Protein AF-A0AAN5HYI2-F1 (afdb_monomer)

pLDDT: mean 86.31, std 12.98, range [43.75, 96.44]

Sequence (86 aa):
LSGCFDLTADCVSKSHLCSVSVYDDVMNFYCKKTCNRDCSPFTTTTTKKPCSDLTPDCLNKRALCAMSSFDVLMTQFCPKTCGRCT

Secondary structure (DSSP, 8-state):
------SSGGGTTTGGGGG-GGGHHHHHHH-TTTTT---S-------------SSGGGTTTGGGGG-GGGHHHHHHH-TTTTT---

InterPro domains:
  IPR003582 ShKT domain [PF01549] (3-37)
  IPR003582 ShKT domain [PF01549] (50-85)
  IPR003582 ShKT domain [PS51670] (4-39)
  IPR003582 ShKT domain [PS51670] (51-85)
  IPR003582 ShKT domain [SM00254] (3-40)
  IPR003582 ShKT domain [SM00254] (50-86)

Structure (mmCIF, N/CA/C/O backbone):
data_AF-A0AAN5HYI2-F1
#
_entry.id   AF-A0AAN5HYI2-F1
#
loop_
_atom_site.group_PDB
_atom_site.id
_atom_site.type_symbol
_atom_site.label_atom_id
_atom_site.label_alt_id
_atom_site.label_comp_id
_atom_site.label_asym_id
_atom_site.label_entity_id
_atom_site.label_seq_id
_atom_site.pdbx_PDB_ins_code
_atom_site.Cartn_x
_atom_site.Cartn_y
_atom_site.Cartn_z
_atom_site.occupancy
_atom_site.B_iso_or_equiv
_atom_site.auth_seq_id
_atom_site.auth_comp_id
_atom_site.auth_asym_id
_atom_site.auth_atom_id
_atom_site.pdbx_PDB_model_num
ATOM 1 N N . LEU A 1 1 ? -22.402 -15.673 16.686 1.00 43.75 1 LEU A N 1
ATOM 2 C CA . LEU A 1 1 ? -22.149 -14.218 16.666 1.00 43.75 1 LEU A CA 1
ATOM 3 C C . LEU A 1 1 ? -20.792 -13.973 17.301 1.00 43.75 1 LEU A C 1
ATOM 5 O O . LEU A 1 1 ? -20.684 -14.048 18.518 1.00 43.75 1 LEU A O 1
ATOM 9 N N . SER A 1 2 ? -19.754 -13.752 16.505 1.00 56.88 2 SER A N 1
ATOM 10 C CA . SER A 1 2 ? -18.463 -13.310 17.035 1.00 56.88 2 SER A CA 1
ATOM 11 C C . SER A 1 2 ? -18.595 -11.816 17.319 1.00 56.88 2 SER A C 1
ATOM 13 O O . SER A 1 2 ? -18.753 -11.030 16.389 1.00 56.88 2 SER A O 1
ATOM 15 N N . GLY A 1 3 ? -18.661 -11.435 18.594 1.00 65.50 3 GLY A N 1
ATOM 16 C CA . GLY A 1 3 ? -18.717 -10.030 18.989 1.00 65.50 3 GLY A CA 1
ATOM 17 C C . GLY A 1 3 ? -17.453 -9.300 18.544 1.00 65.50 3 GLY A C 1
ATOM 18 O O . GLY A 1 3 ? -16.379 -9.888 18.478 1.00 65.50 3 GLY A O 1
ATOM 19 N N . CYS A 1 4 ? -17.583 -8.023 18.222 1.00 80.12 4 CYS A N 1
ATOM 20 C CA . CYS A 1 4 ? -16.453 -7.172 17.890 1.00 80.12 4 CYS A CA 1
ATOM 21 C C . CYS A 1 4 ? -15.747 -6.725 19.168 1.00 80.12 4 CYS A C 1
ATOM 23 O O . CYS A 1 4 ? -16.381 -6.147 20.056 1.00 80.12 4 CYS A O 1
ATOM 25 N N . PHE A 1 5 ? -14.453 -6.995 19.274 1.00 87.31 5 PHE A N 1
ATOM 26 C CA . PHE A 1 5 ? -13.638 -6.611 20.419 1.00 87.31 5 PHE A CA 1
ATOM 27 C C . PHE A 1 5 ? -12.274 -6.115 19.958 1.00 87.31 5 PHE A C 1
ATOM 29 O O . PHE A 1 5 ? -11.826 -6.420 18.852 1.00 87.31 5 PHE A O 1
ATOM 36 N N . ASP A 1 6 ? -11.633 -5.334 20.818 1.00 91.19 6 ASP A N 1
ATOM 37 C CA . ASP A 1 6 ? -10.248 -4.936 20.624 1.00 91.19 6 ASP A CA 1
ATOM 38 C C . ASP A 1 6 ? -9.327 -6.087 21.042 1.00 91.19 6 ASP A C 1
ATOM 40 O O . ASP A 1 6 ? -9.538 -6.725 22.073 1.00 91.19 6 ASP A O 1
ATOM 44 N N . LEU A 1 7 ? -8.303 -6.356 20.235 1.00 89.50 7 LEU A N 1
ATOM 45 C CA . LEU A 1 7 ? -7.312 -7.411 20.474 1.00 89.50 7 LEU A CA 1
ATOM 46 C C . LEU A 1 7 ? -6.246 -6.993 21.498 1.00 89.50 7 LEU A C 1
ATOM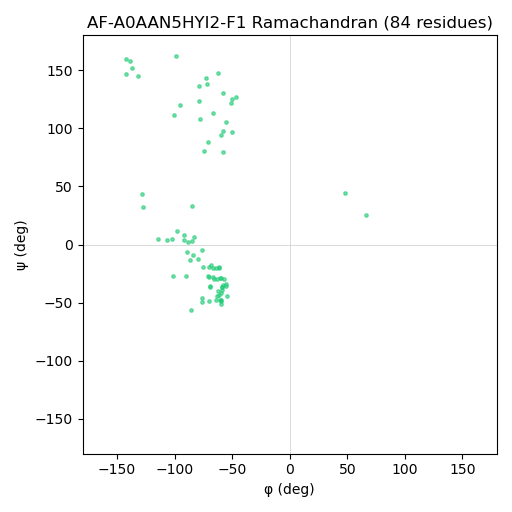 48 O O . LEU A 1 7 ? -5.467 -7.828 21.950 1.00 89.50 7 LEU A O 1
ATOM 52 N N . THR A 1 8 ? -6.187 -5.705 21.843 1.00 89.19 8 THR A N 1
ATOM 53 C CA . THR A 1 8 ? -5.261 -5.145 22.834 1.00 89.19 8 THR A CA 1
ATOM 54 C C . THR A 1 8 ? -5.969 -4.145 23.747 1.00 89.19 8 THR A C 1
ATOM 56 O O . THR A 1 8 ? -6.927 -3.487 23.344 1.00 89.19 8 THR A O 1
ATOM 59 N N . ALA A 1 9 ? -5.480 -4.011 24.981 1.00 91.88 9 ALA A N 1
ATOM 60 C CA . ALA A 1 9 ? -6.012 -3.078 25.974 1.00 91.88 9 ALA A CA 1
ATOM 61 C C . ALA A 1 9 ? -5.618 -1.612 25.703 1.00 91.88 9 ALA A C 1
ATOM 63 O O . ALA A 1 9 ? -6.280 -0.692 26.180 1.00 91.88 9 ALA A O 1
ATOM 64 N N . ASP A 1 10 ? -4.573 -1.378 24.904 1.00 93.75 10 ASP A N 1
ATOM 65 C CA . ASP A 1 10 ? -4.019 -0.036 24.682 1.00 93.75 10 ASP A CA 1
ATOM 66 C C . ASP A 1 10 ? -4.859 0.842 23.743 1.00 93.75 10 ASP A C 1
ATOM 68 O O . ASP A 1 10 ? -4.531 2.011 23.523 1.00 93.75 10 ASP A O 1
ATOM 72 N N . CYS A 1 11 ? 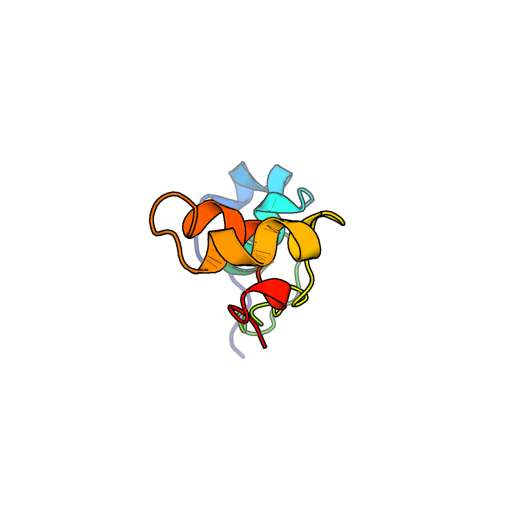-5.925 0.297 23.155 1.00 94.25 11 CYS A N 1
ATOM 73 C CA . CYS A 1 11 ? -6.703 0.984 22.130 1.00 94.25 11 CYS A CA 1
ATOM 74 C C . CYS A 1 11 ? -7.289 2.310 22.620 1.00 94.25 11 CYS A C 1
ATOM 76 O O . CYS A 1 11 ? -7.227 3.298 21.894 1.00 94.25 11 CYS A O 1
ATOM 78 N N . VAL A 1 12 ? -7.769 2.375 23.868 1.00 95.38 12 VAL A N 1
ATOM 79 C CA . VAL A 1 12 ? -8.321 3.610 24.455 1.00 95.38 12 VAL A CA 1
ATOM 80 C C . VAL A 1 12 ? -7.269 4.723 24.473 1.00 95.38 12 VAL A C 1
ATOM 82 O O . VAL A 1 12 ? -7.521 5.831 23.994 1.00 95.38 12 VAL A O 1
ATOM 85 N N . SER A 1 13 ? -6.060 4.410 24.941 1.00 96.12 13 SER A N 1
ATOM 86 C CA . SER A 1 13 ? -4.927 5.344 24.991 1.00 96.12 13 SER A CA 1
ATOM 87 C C . SER A 1 13 ? -4.448 5.759 23.596 1.00 96.12 13 SER A C 1
ATOM 89 O O . SER A 1 13 ? -3.951 6.868 23.398 1.00 96.12 13 SER A O 1
ATOM 91 N N . LYS A 1 14 ? -4.609 4.876 22.605 1.00 95.62 14 LYS A N 1
ATOM 92 C CA . LYS A 1 14 ? -4.207 5.095 21.210 1.00 95.62 14 LYS A CA 1
ATOM 93 C C . LYS A 1 14 ? -5.357 5.548 20.302 1.00 95.62 14 LYS A C 1
ATOM 95 O O . LYS A 1 14 ? -5.174 5.613 19.091 1.00 95.62 14 LYS A O 1
ATOM 100 N N . SER A 1 15 ? -6.507 5.917 20.867 1.00 95.00 15 SER A N 1
ATOM 101 C CA . SER A 1 15 ? -7.708 6.324 20.117 1.00 95.00 15 SER A CA 1
ATOM 102 C C . SER A 1 15 ? -7.468 7.509 19.174 1.00 95.00 15 SER A C 1
ATOM 104 O O . SER A 1 15 ? -8.058 7.585 18.100 1.00 95.00 15 SER A O 1
ATOM 106 N N . HIS A 1 16 ? -6.530 8.394 19.513 1.00 96.06 16 HIS A N 1
ATOM 107 C CA . HIS A 1 16 ? -6.111 9.500 18.649 1.00 96.06 16 HIS A CA 1
ATOM 108 C C . HIS A 1 16 ? -5.497 9.047 17.309 1.00 96.06 16 HIS A C 1
ATOM 110 O O . HIS A 1 16 ? -5.470 9.823 16.360 1.00 96.06 16 HIS A O 1
ATOM 116 N N . LEU A 1 17 ? -5.016 7.804 17.203 1.00 95.88 17 LEU A N 1
ATOM 117 C CA . LEU A 1 17 ? -4.457 7.249 15.967 1.00 95.88 17 LEU A CA 1
ATOM 118 C C . LEU A 1 17 ? -5.533 6.686 15.027 1.00 95.88 17 LEU A C 1
ATOM 120 O O . LEU A 1 17 ? -5.219 6.367 13.884 1.00 95.88 17 LEU A O 1
ATOM 124 N N . CYS A 1 18 ? -6.796 6.582 15.463 1.00 93.75 18 CYS A N 1
ATOM 125 C CA . CYS A 1 18 ? -7.892 6.065 14.637 1.00 93.75 18 CYS A CA 1
ATOM 126 C C . CYS A 1 18 ? -8.156 6.906 13.373 1.00 93.75 18 CYS A C 1
ATOM 128 O O . CYS A 1 18 ? -8.799 6.404 12.453 1.00 93.75 18 CYS A O 1
ATOM 130 N N . SER A 1 19 ? -7.699 8.161 13.335 1.00 93.50 19 SER A N 1
ATOM 131 C CA . SER A 1 19 ? -7.826 9.087 12.200 1.00 93.50 19 SER A CA 1
ATOM 132 C C . SER A 1 19 ? -6.511 9.319 11.445 1.00 93.50 19 SER A C 1
ATOM 134 O O . SER A 1 19 ? -6.459 10.147 10.536 1.00 93.50 19 SER A O 1
ATOM 136 N N . VAL A 1 20 ? -5.435 8.619 11.816 1.00 92.25 20 VAL A N 1
ATOM 137 C CA . VAL A 1 20 ? -4.112 8.796 11.218 1.00 92.25 20 VAL A CA 1
ATOM 138 C C . VAL A 1 20 ? -3.869 7.684 10.201 1.00 92.25 20 VAL A C 1
ATOM 140 O O . VAL A 1 20 ? -3.666 6.532 10.575 1.00 92.25 20 VAL A O 1
ATOM 143 N N . SER A 1 21 ? -3.817 8.046 8.916 1.00 85.19 21 SER A N 1
ATOM 144 C CA . SER A 1 21 ? -3.767 7.094 7.793 1.00 85.19 21 SER A CA 1
ATOM 145 C C . SER A 1 21 ? -2.619 6.082 7.867 1.00 85.19 21 SER A C 1
ATOM 147 O O . SER A 1 21 ? -2.799 4.920 7.519 1.00 85.19 21 SER A O 1
ATOM 149 N N . VAL A 1 22 ? -1.445 6.477 8.376 1.00 86.38 22 VAL A N 1
ATOM 150 C CA . VAL A 1 22 ? -0.304 5.553 8.534 1.00 86.38 22 VAL A CA 1
ATOM 151 C C . VAL A 1 22 ? -0.557 4.452 9.579 1.00 86.38 22 VAL A C 1
ATOM 153 O O . VAL A 1 22 ? 0.086 3.408 9.533 1.00 86.38 22 VAL A O 1
ATOM 156 N N . TYR A 1 23 ? -1.508 4.644 10.497 1.00 90.19 23 TYR A N 1
ATOM 157 C CA . TYR A 1 23 ? -1.889 3.655 11.512 1.00 90.19 23 TYR A CA 1
ATOM 158 C C . TYR A 1 23 ? -3.187 2.915 11.178 1.00 90.19 23 TYR A C 1
ATOM 160 O O . TYR A 1 23 ? -3.636 2.105 11.991 1.00 90.19 23 TYR A O 1
ATOM 168 N N . ASP A 1 24 ? -3.784 3.142 10.003 1.00 89.00 24 ASP A N 1
ATOM 169 C CA . ASP A 1 24 ? -5.083 2.561 9.668 1.00 89.00 24 ASP A CA 1
ATOM 170 C C . ASP A 1 24 ? -5.073 1.037 9.697 1.00 89.00 24 ASP A C 1
ATOM 172 O O . ASP A 1 24 ? -5.999 0.452 10.256 1.00 89.00 24 ASP A O 1
ATOM 176 N N . ASP A 1 25 ? -4.032 0.388 9.179 1.00 87.12 25 ASP A N 1
ATOM 177 C CA . ASP A 1 25 ? -3.923 -1.074 9.197 1.00 87.12 25 ASP A CA 1
ATOM 178 C C . ASP A 1 25 ? -3.844 -1.618 10.628 1.00 87.12 25 ASP A C 1
ATOM 180 O O . ASP A 1 25 ? -4.548 -2.560 10.994 1.00 87.12 25 ASP A O 1
ATOM 184 N N . VAL A 1 26 ? -3.033 -0.972 11.471 1.00 89.50 26 VAL A N 1
ATOM 185 C CA . VAL A 1 26 ? -2.853 -1.356 12.877 1.00 89.50 26 VAL A CA 1
ATOM 186 C C . VAL A 1 26 ? -4.165 -1.183 13.643 1.00 89.50 26 VAL A C 1
ATOM 188 O O . VAL A 1 26 ? -4.600 -2.099 14.340 1.00 89.50 26 VAL A O 1
ATOM 191 N N . MET A 1 27 ? -4.832 -0.039 13.486 1.00 91.25 27 MET A N 1
ATOM 192 C CA . MET A 1 27 ? -6.088 0.259 14.177 1.00 91.25 27 MET A CA 1
ATOM 193 C C . MET A 1 27 ? -7.252 -0.594 13.675 1.00 91.25 27 MET A C 1
ATOM 195 O O . MET A 1 27 ? -8.075 -1.039 14.474 1.00 91.25 27 MET A O 1
ATOM 199 N N . ASN A 1 28 ? -7.292 -0.898 12.376 1.00 87.94 28 ASN A N 1
ATOM 200 C CA . ASN A 1 28 ? -8.276 -1.812 11.804 1.00 87.94 28 ASN A CA 1
ATOM 201 C C . ASN A 1 28 ? -8.107 -3.250 12.283 1.00 87.94 28 ASN A C 1
ATOM 203 O O . ASN A 1 28 ? -9.083 -3.998 12.252 1.00 87.94 28 ASN A O 1
ATOM 207 N N . PHE A 1 29 ? -6.894 -3.660 12.640 1.00 86.25 29 PHE A N 1
ATOM 208 C CA . PHE A 1 29 ? -6.642 -5.008 13.118 1.00 86.25 29 PHE A CA 1
ATOM 209 C C . PHE A 1 29 ? -6.902 -5.107 14.620 1.00 86.25 29 PHE A C 1
ATOM 211 O O . PHE A 1 29 ? -7.734 -5.902 15.048 1.00 86.25 29 PHE A O 1
ATOM 218 N N . TYR A 1 30 ? -6.234 -4.270 15.418 1.00 90.81 30 TYR A N 1
ATOM 219 C CA . TYR A 1 30 ? -6.214 -4.409 16.874 1.00 90.81 30 TYR A CA 1
ATOM 220 C C . TYR A 1 30 ? -7.327 -3.656 17.604 1.00 90.81 30 TYR A C 1
ATOM 222 O O . TYR A 1 30 ? -7.702 -4.080 18.694 1.00 90.81 30 TYR A O 1
ATOM 230 N N . CYS A 1 31 ? -7.840 -2.560 17.038 1.00 93.38 31 CYS A N 1
ATOM 231 C CA . CYS A 1 31 ? -8.647 -1.575 17.765 1.00 93.38 31 CYS A CA 1
ATOM 232 C C . CYS A 1 31 ? -9.993 -1.260 17.095 1.00 93.38 31 CYS A C 1
ATOM 234 O O . CYS A 1 31 ? -10.484 -0.131 17.174 1.00 93.38 31 CYS A O 1
ATOM 236 N N . LYS A 1 32 ? -10.600 -2.239 16.408 1.00 90.50 32 LYS A N 1
ATOM 237 C CA . LYS A 1 32 ? -11.858 -2.052 15.663 1.00 90.50 32 LYS A CA 1
ATOM 238 C C . LYS A 1 32 ? -12.977 -1.477 16.521 1.00 90.50 32 LYS A C 1
ATOM 240 O O . LYS A 1 32 ? -13.677 -0.577 16.065 1.00 90.50 32 LYS A O 1
ATOM 245 N N . LYS A 1 33 ? -13.147 -1.980 17.748 1.00 91.31 33 LYS A N 1
ATOM 246 C CA . LYS A 1 33 ? -14.227 -1.542 18.633 1.00 91.31 33 LYS A CA 1
ATOM 247 C C . LYS A 1 33 ? -13.962 -0.119 19.112 1.00 91.31 33 LYS A C 1
ATOM 249 O O . LYS A 1 33 ? -14.846 0.722 1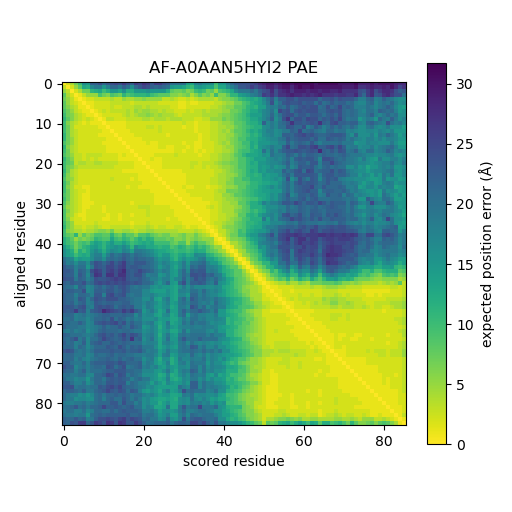8.988 1.00 91.31 33 LYS A O 1
ATOM 254 N N . THR A 1 34 ? -12.754 0.168 19.600 1.00 93.62 34 THR A N 1
ATOM 255 C CA . THR A 1 34 ? -12.401 1.523 20.058 1.00 93.62 34 THR A CA 1
ATOM 256 C C . THR A 1 34 ? -12.478 2.553 18.928 1.00 93.62 34 THR A C 1
ATOM 258 O O . THR A 1 34 ? -12.980 3.653 19.136 1.00 93.62 34 THR A O 1
ATOM 261 N N . CYS A 1 35 ? -12.034 2.203 17.719 1.00 93.19 35 CYS A N 1
ATOM 262 C CA . CYS A 1 35 ? -12.089 3.093 16.561 1.00 93.19 35 CYS A CA 1
ATOM 263 C C . CYS A 1 35 ? -13.457 3.099 15.848 1.00 93.19 35 CYS A C 1
ATOM 265 O O . CYS A 1 35 ? -13.564 3.705 14.783 1.00 93.19 35 CYS A O 1
ATOM 267 N N . ASN A 1 36 ? -14.477 2.423 16.397 1.00 91.38 36 ASN A N 1
ATOM 268 C CA . ASN A 1 36 ? -15.813 2.281 15.808 1.00 91.38 36 ASN A CA 1
ATOM 269 C C . ASN A 1 36 ? -15.782 1.874 14.318 1.00 91.38 36 ASN A C 1
ATOM 271 O O . ASN A 1 36 ? -16.459 2.467 13.478 1.00 91.38 36 ASN A O 1
ATOM 275 N N . ARG A 1 37 ? -14.934 0.899 13.978 1.00 88.25 37 ARG A N 1
ATOM 276 C CA . ARG A 1 37 ? -14.736 0.406 12.608 1.00 88.25 37 ARG A CA 1
ATOM 277 C C . ARG A 1 37 ? -15.535 -0.864 12.358 1.00 88.25 37 ARG A C 1
ATOM 279 O O . ARG A 1 37 ? -15.904 -1.572 13.295 1.00 88.25 37 ARG A O 1
ATOM 286 N N . ASP A 1 38 ? -15.73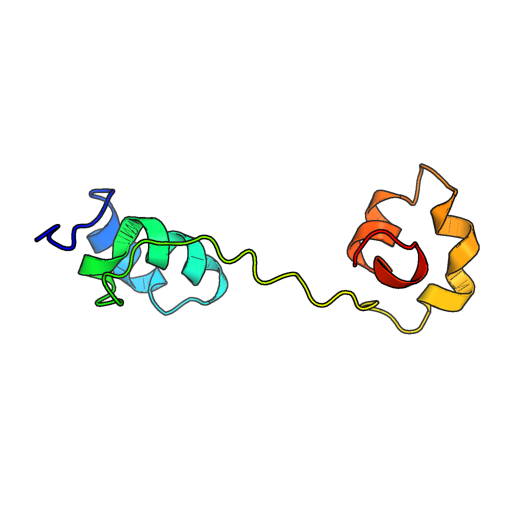1 -1.190 11.083 1.00 85.44 38 ASP A N 1
ATOM 287 C CA . ASP A 1 38 ? -16.466 -2.387 10.693 1.00 85.44 38 ASP A CA 1
ATOM 288 C C . ASP A 1 38 ? -15.845 -3.665 11.266 1.00 85.44 38 ASP A C 1
ATOM 290 O O . ASP A 1 38 ? -14.649 -3.973 11.130 1.00 85.44 38 ASP A O 1
ATOM 294 N N . CYS A 1 39 ? -16.721 -4.453 11.878 1.00 77.62 39 CYS A N 1
ATOM 295 C CA . CYS A 1 39 ? -16.411 -5.693 12.576 1.00 77.62 39 CYS A CA 1
ATOM 296 C C . CYS A 1 39 ? -16.356 -6.897 11.633 1.00 77.62 39 CYS A C 1
ATOM 298 O O . CYS A 1 39 ? -16.684 -8.026 11.998 1.00 77.62 39 CYS A O 1
ATOM 300 N N . SER A 1 40 ? -15.919 -6.638 10.407 1.00 72.94 40 SER A N 1
ATOM 301 C CA . SER A 1 40 ? -15.577 -7.654 9.429 1.00 72.94 40 SER A CA 1
ATOM 302 C C . SER A 1 40 ? -14.258 -8.314 9.840 1.00 72.94 40 SER A C 1
ATOM 304 O O . SER A 1 40 ? -13.360 -7.611 10.334 1.00 72.94 40 SER A O 1
ATOM 306 N N . PRO A 1 41 ? -14.100 -9.638 9.633 1.00 64.75 41 PRO A N 1
ATOM 307 C CA . PRO A 1 41 ? -12.804 -10.292 9.751 1.00 64.75 41 PRO A CA 1
ATOM 308 C C . PRO A 1 41 ? -11.777 -9.458 8.994 1.00 64.75 41 PRO A C 1
ATOM 310 O O . PRO A 1 41 ? -12.019 -9.090 7.843 1.00 64.75 41 PRO A O 1
ATOM 313 N N . PHE A 1 42 ? -10.671 -9.097 9.648 1.00 59.44 42 PHE A N 1
ATOM 314 C CA . PHE A 1 42 ? -9.603 -8.392 8.957 1.00 59.44 42 PHE A CA 1
ATOM 315 C C . PHE A 1 42 ? -8.938 -9.387 8.011 1.00 59.44 42 PHE A C 1
ATOM 317 O O . PHE A 1 42 ? -7.994 -10.085 8.366 1.00 59.44 42 PHE A O 1
ATOM 324 N N . THR A 1 43 ? -9.468 -9.495 6.801 1.00 55.22 43 THR A N 1
ATOM 325 C CA . THR A 1 43 ? -8.666 -9.930 5.675 1.00 55.22 43 THR A CA 1
ATOM 326 C C . THR A 1 43 ? -7.661 -8.819 5.458 1.00 55.22 43 THR A C 1
ATOM 328 O O . THR A 1 43 ? -8.042 -7.709 5.089 1.00 55.22 43 THR A O 1
ATOM 331 N N . THR A 1 44 ? -6.383 -9.102 5.694 1.00 55.31 44 THR A N 1
ATOM 332 C CA . THR A 1 44 ? -5.301 -8.385 5.030 1.00 55.31 44 THR A CA 1
ATOM 333 C C . THR A 1 44 ? -5.508 -8.578 3.531 1.00 55.31 44 THR A C 1
ATOM 335 O O . THR A 1 44 ? -4.877 -9.411 2.889 1.00 55.31 44 THR A O 1
ATOM 338 N N . THR A 1 45 ? -6.424 -7.816 2.934 1.00 51.34 45 THR A N 1
ATOM 339 C CA . THR A 1 45 ? -6.260 -7.408 1.551 1.00 51.34 45 THR A CA 1
ATOM 340 C C . THR A 1 45 ? -4.957 -6.647 1.576 1.00 51.34 45 THR A C 1
ATOM 342 O O . THR A 1 45 ? -4.919 -5.479 1.949 1.00 51.34 45 THR A O 1
ATOM 345 N N . THR A 1 46 ? -3.858 -7.342 1.280 1.00 54.66 46 THR A N 1
ATOM 346 C CA . THR A 1 46 ? -2.662 -6.706 0.763 1.00 54.66 46 THR A CA 1
ATOM 347 C C . THR A 1 46 ? 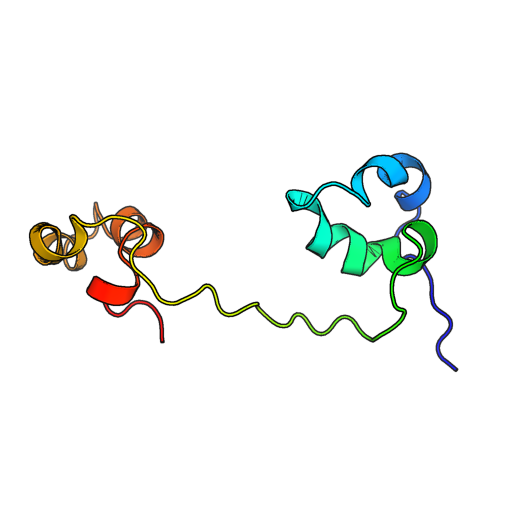-3.185 -5.860 -0.378 1.00 54.66 46 THR A C 1
ATOM 349 O O . THR A 1 46 ? -3.501 -6.397 -1.439 1.00 54.66 46 THR A O 1
ATOM 352 N N . THR A 1 47 ? -3.417 -4.570 -0.130 1.00 55.81 47 THR A N 1
ATOM 353 C CA . THR A 1 47 ? -3.709 -3.610 -1.182 1.00 55.81 47 THR A CA 1
ATOM 354 C C . THR A 1 47 ? -2.495 -3.727 -2.066 1.00 55.81 47 THR A C 1
ATOM 356 O O . THR A 1 47 ? -1.411 -3.286 -1.683 1.00 55.81 47 THR A O 1
ATOM 359 N N . LYS A 1 48 ? -2.636 -4.511 -3.140 1.00 59.81 48 LYS A N 1
ATOM 360 C CA . LYS A 1 48 ? -1.549 -4.897 -4.026 1.00 59.81 48 LYS A CA 1
ATOM 361 C C . LYS A 1 48 ? -0.968 -3.564 -4.453 1.00 59.81 48 LYS A C 1
ATOM 363 O O . LYS A 1 48 ? -1.656 -2.806 -5.139 1.00 59.81 48 LYS A O 1
ATOM 368 N N . LYS A 1 49 ? 0.199 -3.206 -3.901 1.00 66.25 49 LYS A N 1
ATOM 369 C CA . LYS A 1 49 ? 0.790 -1.885 -4.116 1.00 66.25 49 LYS A CA 1
ATOM 370 C C . LYS A 1 49 ? 0.766 -1.683 -5.629 1.00 66.25 49 LYS A C 1
ATOM 372 O O . LYS A 1 49 ? 1.204 -2.612 -6.317 1.00 66.25 49 LYS A O 1
ATOM 377 N N . PRO A 1 50 ? 0.182 -0.586 -6.151 1.00 69.69 50 PRO A N 1
ATOM 378 C CA . PRO A 1 50 ? 0.028 -0.433 -7.587 1.00 69.69 50 PRO A CA 1
ATOM 379 C C . PRO A 1 50 ? 1.389 -0.686 -8.222 1.00 69.69 50 PRO A C 1
ATOM 381 O O . PRO A 1 50 ? 2.392 -0.092 -7.818 1.00 69.69 50 PRO A O 1
ATOM 384 N N . CYS A 1 51 ? 1.431 -1.669 -9.122 1.00 83.62 51 CYS A N 1
ATOM 385 C CA . CYS A 1 51 ? 2.663 -2.082 -9.769 1.00 83.62 51 CYS A CA 1
ATOM 386 C C . CYS A 1 51 ? 3.031 -1.017 -10.800 1.00 83.62 51 CYS A C 1
ATOM 388 O O . CYS A 1 51 ? 2.718 -1.109 -11.988 1.00 83.62 51 CYS A O 1
ATOM 390 N N . SER A 1 52 ? 3.623 0.057 -10.302 1.00 91.25 52 SER A N 1
ATOM 391 C CA . SER A 1 52 ? 3.990 1.240 -11.055 1.00 91.25 52 SER A CA 1
ATOM 392 C C . SER A 1 52 ? 5.313 1.773 -10.548 1.00 91.25 52 SER A C 1
ATOM 394 O O . SER A 1 52 ? 5.623 1.703 -9.357 1.00 91.25 52 SER A O 1
ATOM 396 N N . ASP A 1 53 ? 6.070 2.342 -11.469 1.00 92.88 53 ASP A N 1
ATOM 397 C CA . ASP A 1 53 ? 7.277 3.070 -11.134 1.00 92.88 53 ASP A CA 1
ATOM 398 C C . ASP A 1 53 ? 6.909 4.403 -10.473 1.00 92.88 53 ASP A C 1
ATOM 400 O O . ASP A 1 53 ? 5.969 5.081 -10.885 1.00 92.88 53 ASP A O 1
ATOM 404 N N . LEU A 1 54 ? 7.640 4.761 -9.421 1.00 92.50 54 LEU A N 1
ATOM 405 C CA . LEU A 1 54 ? 7.434 5.985 -8.645 1.00 92.50 54 LEU A CA 1
ATOM 406 C C . LEU A 1 54 ? 8.185 7.182 -9.236 1.00 92.50 54 LEU A C 1
ATOM 408 O O . LEU A 1 54 ? 7.955 8.316 -8.824 1.00 92.50 54 LEU A O 1
ATOM 412 N N . THR A 1 55 ? 9.108 6.937 -10.171 1.00 89.69 55 THR A N 1
ATOM 413 C CA . THR A 1 55 ? 9.923 7.981 -10.802 1.00 89.69 55 THR A CA 1
ATOM 414 C C . THR A 1 55 ? 9.918 7.818 -12.323 1.00 89.69 55 THR A C 1
ATOM 416 O O . THR A 1 55 ? 9.923 6.686 -12.809 1.00 89.69 55 THR A O 1
ATOM 419 N N . PRO A 1 56 ? 9.949 8.917 -13.096 1.00 90.75 56 PRO A N 1
ATOM 420 C CA . PRO A 1 56 ? 9.947 8.847 -14.559 1.00 90.75 56 PRO A CA 1
ATOM 421 C C . PRO A 1 56 ? 11.264 8.304 -15.139 1.00 90.75 56 PRO A C 1
ATOM 423 O O . PRO A 1 56 ? 11.294 7.828 -16.269 1.00 90.75 56 PRO A O 1
ATOM 426 N N . ASP A 1 57 ? 12.352 8.342 -14.366 1.00 93.44 57 ASP A N 1
ATOM 427 C CA . ASP A 1 57 ? 13.705 7.992 -14.817 1.00 93.44 57 ASP A CA 1
ATOM 428 C C . ASP A 1 57 ? 14.007 6.480 -14.755 1.00 93.44 57 ASP A C 1
ATOM 430 O O . ASP A 1 57 ? 15.116 6.028 -15.045 1.00 93.44 57 ASP A O 1
ATOM 434 N N . CYS A 1 58 ? 13.020 5.663 -14.377 1.00 95.06 58 CYS A N 1
ATOM 435 C CA . CYS A 1 58 ? 13.202 4.220 -14.237 1.00 95.06 58 CYS A CA 1
ATOM 436 C C . CYS A 1 58 ? 13.664 3.550 -15.538 1.00 95.06 58 CYS A C 1
ATOM 438 O O . CYS A 1 58 ? 14.527 2.673 -15.491 1.00 95.06 58 CYS A O 1
ATOM 440 N N . LEU A 1 59 ? 13.173 4.010 -16.696 1.00 94.81 59 LEU A N 1
ATOM 441 C CA . LEU A 1 59 ? 13.574 3.481 -18.004 1.00 94.81 59 LEU A CA 1
ATOM 442 C C . LEU A 1 59 ? 15.074 3.662 -18.275 1.00 94.81 59 LEU A C 1
ATOM 444 O O . LEU A 1 59 ? 15.729 2.712 -18.705 1.00 94.81 59 LEU A O 1
ATOM 448 N N . ASN A 1 60 ? 15.639 4.831 -17.960 1.00 95.56 60 ASN A N 1
ATOM 449 C CA . ASN A 1 60 ? 17.073 5.091 -18.138 1.00 95.56 60 ASN A CA 1
ATOM 450 C C . ASN A 1 60 ? 17.925 4.314 -17.123 1.00 95.56 60 ASN A C 1
ATOM 452 O O . ASN A 1 60 ? 19.074 3.970 -17.393 1.00 95.56 60 ASN A O 1
ATOM 456 N N . LYS A 1 61 ? 17.354 3.994 -15.957 1.00 95.31 61 LYS A N 1
ATOM 457 C CA . LYS A 1 61 ? 18.011 3.254 -14.870 1.00 95.31 61 LYS A CA 1
ATOM 458 C C . LYS A 1 61 ? 17.811 1.742 -14.941 1.00 95.31 61 LYS A C 1
ATOM 460 O O . LYS A 1 61 ? 18.232 1.038 -14.028 1.00 95.31 61 LYS A O 1
ATOM 465 N N . ARG A 1 62 ? 17.225 1.200 -16.014 1.00 94.75 62 ARG A N 1
ATOM 466 C CA . ARG A 1 62 ? 16.921 -0.238 -16.133 1.00 94.75 62 ARG A CA 1
ATOM 467 C C . ARG A 1 62 ? 18.143 -1.145 -15.940 1.00 94.75 62 ARG A C 1
ATOM 469 O O . ARG A 1 62 ? 18.015 -2.219 -15.361 1.00 94.75 62 ARG A O 1
ATOM 476 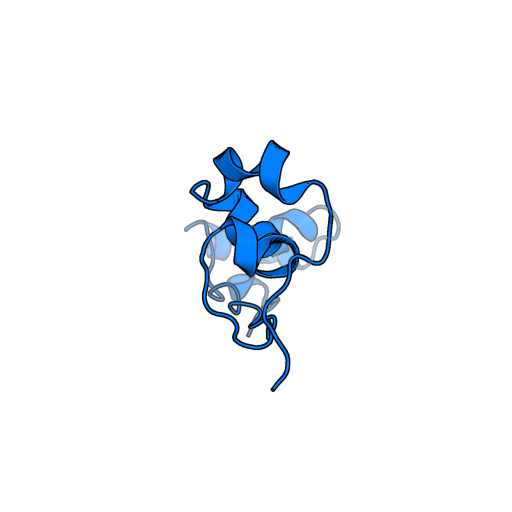N N . ALA A 1 63 ? 19.333 -0.712 -16.360 1.00 96.06 63 ALA A N 1
ATOM 477 C CA . ALA A 1 63 ? 20.570 -1.470 -16.146 1.00 96.06 63 ALA A CA 1
ATOM 478 C C . ALA A 1 63 ? 20.889 -1.689 -14.652 1.00 96.06 63 ALA A C 1
ATOM 480 O O . ALA A 1 63 ? 21.446 -2.721 -14.282 1.00 96.06 63 ALA A O 1
ATOM 481 N N . LEU A 1 64 ? 20.463 -0.768 -13.778 1.00 96.31 64 LEU A N 1
ATOM 482 C CA . LEU A 1 64 ? 20.656 -0.874 -12.331 1.00 96.31 64 LEU A CA 1
ATOM 483 C C . LEU A 1 64 ? 19.834 -2.013 -11.712 1.00 96.31 64 LEU A C 1
ATOM 485 O O . LEU A 1 64 ? 20.163 -2.459 -10.618 1.00 96.31 64 LEU A O 1
ATOM 489 N N . CYS A 1 65 ? 18.801 -2.529 -12.394 1.00 95.50 65 CYS A N 1
ATOM 490 C CA . CYS A 1 65 ? 18.033 -3.677 -11.904 1.00 95.50 65 CYS A CA 1
ATOM 491 C C . CYS A 1 65 ? 18.910 -4.931 -11.717 1.00 95.50 65 CYS A C 1
ATOM 493 O O . CYS A 1 65 ? 18.592 -5.754 -10.868 1.00 95.50 65 CYS A O 1
ATOM 495 N N . ALA A 1 66 ? 19.993 -5.075 -12.491 1.00 96.00 66 ALA A N 1
ATOM 496 C CA . ALA A 1 66 ? 20.912 -6.215 -12.414 1.00 96.00 66 ALA A CA 1
ATOM 497 C C . ALA A 1 66 ? 22.066 -6.007 -11.413 1.00 96.00 66 ALA A C 1
ATOM 499 O O . ALA A 1 66 ? 22.854 -6.921 -11.176 1.00 96.00 66 ALA A O 1
ATOM 500 N N . MET A 1 67 ? 22.192 -4.809 -10.837 1.00 96.25 67 MET A N 1
ATOM 501 C CA . MET A 1 67 ? 23.259 -4.471 -9.900 1.00 96.25 67 MET A CA 1
ATOM 502 C C . MET A 1 67 ? 22.777 -4.671 -8.462 1.00 96.25 67 MET A C 1
ATOM 504 O O . MET A 1 67 ? 21.850 -3.996 -8.016 1.00 96.25 67 MET A O 1
ATOM 508 N N . SER A 1 68 ? 23.444 -5.545 -7.705 1.00 93.44 68 SER A N 1
ATOM 509 C CA . SER A 1 68 ? 23.079 -5.855 -6.312 1.00 93.44 68 SER A CA 1
ATOM 510 C C . SER A 1 68 ? 23.072 -4.622 -5.401 1.00 93.44 68 SER A C 1
ATOM 512 O O . SER A 1 68 ? 22.205 -4.497 -4.540 1.00 93.44 68 SER A O 1
ATOM 514 N N . SER A 1 69 ? 23.976 -3.667 -5.634 1.00 96.44 69 SER A N 1
ATOM 515 C CA . SER A 1 69 ? 24.049 -2.403 -4.891 1.00 96.44 69 SER A CA 1
ATOM 516 C C . SER A 1 69 ? 22.817 -1.508 -5.062 1.00 96.44 69 SER A C 1
ATOM 518 O O . SER A 1 69 ? 22.574 -0.642 -4.226 1.00 96.44 69 SER A O 1
ATOM 520 N N . PHE A 1 70 ? 22.033 -1.709 -6.124 1.00 94.44 70 PHE A N 1
ATOM 521 C CA . PHE A 1 70 ? 20.848 -0.911 -6.438 1.00 94.44 70 PHE A CA 1
ATOM 522 C C . PHE A 1 70 ? 19.548 -1.712 -6.345 1.00 94.44 70 PHE A C 1
ATOM 524 O O . PHE A 1 70 ? 18.486 -1.171 -6.646 1.00 94.44 70 PHE A O 1
ATOM 531 N N . ASP A 1 71 ? 19.594 -2.971 -5.904 1.00 92.19 71 ASP A N 1
ATOM 532 C CA . ASP A 1 71 ? 18.425 -3.851 -5.889 1.00 92.19 71 ASP A CA 1
ATOM 533 C C . ASP A 1 71 ? 17.291 -3.290 -5.019 1.00 92.19 71 ASP A C 1
ATOM 535 O O . ASP A 1 71 ? 16.166 -3.128 -5.494 1.00 92.19 71 ASP A O 1
ATOM 539 N N . VAL A 1 72 ? 17.608 -2.871 -3.790 1.00 93.44 72 VAL A N 1
ATOM 540 C CA . VAL A 1 72 ? 16.637 -2.269 -2.859 1.00 93.44 72 VAL A CA 1
ATOM 541 C C . VAL A 1 72 ? 16.033 -0.993 -3.447 1.00 93.44 72 VAL A C 1
ATOM 543 O O . VAL A 1 72 ? 14.811 -0.835 -3.475 1.00 93.44 72 VAL A O 1
ATOM 546 N N . LEU A 1 73 ? 16.883 -0.107 -3.979 1.00 93.88 73 LEU A N 1
ATOM 547 C CA . LEU A 1 73 ? 16.457 1.156 -4.582 1.00 93.88 73 LEU A CA 1
ATOM 548 C C . LEU A 1 73 ? 15.510 0.901 -5.760 1.00 93.88 73 LEU A C 1
ATOM 550 O O . LEU A 1 73 ? 14.405 1.439 -5.827 1.00 93.88 73 LEU A O 1
ATOM 554 N N . MET A 1 74 ? 15.919 0.037 -6.682 1.00 94.88 74 MET A N 1
ATOM 555 C CA . MET A 1 74 ? 15.147 -0.251 -7.878 1.00 94.88 74 MET A CA 1
ATOM 556 C C . MET A 1 74 ? 13.865 -1.034 -7.553 1.00 94.88 74 MET A C 1
ATOM 558 O O . MET A 1 74 ? 12.877 -0.895 -8.265 1.00 94.88 74 MET A O 1
ATOM 562 N N . THR A 1 75 ? 13.830 -1.823 -6.476 1.00 92.19 75 THR A N 1
ATOM 563 C CA . THR A 1 75 ? 12.607 -2.488 -5.989 1.00 92.19 75 THR A CA 1
ATOM 564 C C . THR A 1 75 ? 11.615 -1.492 -5.414 1.00 92.19 75 THR A C 1
ATOM 566 O O . THR A 1 75 ? 10.409 -1.633 -5.594 1.00 92.19 75 THR A O 1
ATOM 569 N N . GLN A 1 76 ? 12.105 -0.459 -4.738 1.00 91.50 76 GLN A N 1
ATOM 570 C CA . GLN A 1 76 ? 11.245 0.536 -4.120 1.00 91.50 76 GLN A CA 1
ATOM 571 C C . GLN A 1 76 ? 10.657 1.512 -5.144 1.00 91.50 76 GLN A C 1
ATOM 573 O O . GLN A 1 76 ? 9.457 1.790 -5.093 1.00 91.50 76 GLN A O 1
ATOM 578 N N . PHE A 1 77 ? 11.495 2.026 -6.049 1.00 93.00 77 PHE A N 1
ATOM 579 C CA . PHE A 1 77 ? 11.141 3.125 -6.953 1.00 93.00 77 PHE A CA 1
ATOM 580 C C . PHE A 1 77 ? 10.795 2.686 -8.371 1.00 93.00 77 PHE A C 1
ATOM 582 O O . PHE A 1 77 ? 10.023 3.375 -9.032 1.00 93.00 77 PHE A O 1
ATOM 589 N N . CYS A 1 78 ? 11.335 1.560 -8.833 1.00 94.94 78 CYS A N 1
ATOM 590 C CA . CYS A 1 78 ? 11.149 1.071 -10.197 1.00 94.94 78 CYS A CA 1
ATOM 591 C C . CYS A 1 78 ? 10.669 -0.397 -10.251 1.00 94.94 78 CYS A C 1
ATOM 593 O O . CYS A 1 78 ? 11.209 -1.191 -11.036 1.00 94.94 78 CYS A O 1
ATOM 595 N N . PRO A 1 79 ? 9.702 -0.816 -9.402 1.00 93.19 79 PRO A N 1
ATOM 596 C CA . PRO A 1 79 ? 9.322 -2.220 -9.303 1.00 93.19 79 PRO A CA 1
ATOM 597 C C . PRO A 1 79 ? 8.728 -2.753 -10.609 1.00 93.19 79 PRO A C 1
ATOM 599 O O . PRO A 1 79 ? 8.919 -3.927 -10.916 1.00 93.19 79 PRO A O 1
ATOM 602 N N . LYS A 1 80 ? 8.067 -1.906 -11.410 1.00 93.50 80 LYS A N 1
ATOM 603 C CA . LYS A 1 80 ? 7.492 -2.311 -12.694 1.00 93.50 80 LYS A CA 1
ATOM 604 C C . LYS A 1 80 ? 8.581 -2.451 -13.754 1.00 93.50 80 LYS A C 1
ATOM 606 O O . LYS A 1 80 ? 8.655 -3.492 -14.400 1.00 93.50 80 LYS A O 1
ATOM 611 N N . THR A 1 81 ? 9.460 -1.454 -13.897 1.00 94.38 81 THR A N 1
ATOM 612 C CA . THR A 1 81 ? 10.571 -1.507 -14.870 1.00 94.38 81 THR A CA 1
ATOM 613 C C . THR A 1 81 ? 11.501 -2.699 -14.626 1.00 94.38 81 THR A C 1
ATOM 615 O O . THR A 1 81 ? 11.983 -3.312 -15.581 1.00 94.38 81 THR A O 1
ATOM 618 N N . CYS A 1 82 ? 11.735 -3.063 -13.363 1.00 94.19 82 CYS A N 1
ATOM 619 C CA . CYS A 1 82 ? 12.564 -4.217 -13.017 1.00 94.19 82 CYS A CA 1
ATOM 620 C C . CYS A 1 82 ? 11.800 -5.549 -12.927 1.00 94.19 82 CYS A C 1
ATOM 622 O O . CYS A 1 82 ? 12.411 -6.554 -12.576 1.00 94.19 82 CYS A O 1
ATOM 624 N N . GLY A 1 83 ? 10.491 -5.581 -13.204 1.00 92.06 83 GLY A N 1
ATOM 625 C CA . GLY A 1 83 ? 9.689 -6.811 -13.158 1.00 92.06 83 GLY A CA 1
ATOM 626 C C . GLY A 1 83 ? 9.529 -7.420 -11.759 1.00 92.06 83 GLY A C 1
ATOM 627 O O . GLY A 1 83 ? 9.332 -8.623 -11.628 1.00 92.06 83 GLY A O 1
ATOM 628 N N . ARG A 1 84 ? 9.631 -6.605 -10.705 1.00 90.56 84 ARG A N 1
ATOM 629 C CA . ARG A 1 84 ? 9.538 -7.022 -9.295 1.00 90.56 84 ARG A CA 1
ATOM 630 C C . ARG A 1 84 ? 8.117 -6.946 -8.722 1.00 90.56 84 ARG A C 1
ATOM 632 O O . ARG A 1 84 ? 7.917 -7.183 -7.534 1.00 90.56 84 ARG A O 1
ATOM 639 N N . CYS A 1 85 ? 7.128 -6.607 -9.545 1.00 86.06 85 CYS A N 1
ATOM 640 C CA . CYS A 1 85 ? 5.710 -6.658 -9.199 1.00 86.06 85 CYS A CA 1
ATOM 641 C C . CYS A 1 85 ? 4.871 -7.134 -10.394 1.00 86.06 85 CYS A C 1
ATOM 643 O O . CYS A 1 85 ? 5.314 -7.061 -11.541 1.00 86.06 85 CYS A O 1
ATOM 645 N N . THR A 1 86 ? 3.663 -7.628 -10.108 1.00 68.50 86 THR A N 1
ATOM 646 C CA . THR A 1 86 ? 2.633 -8.060 -11.072 1.00 68.50 86 THR A 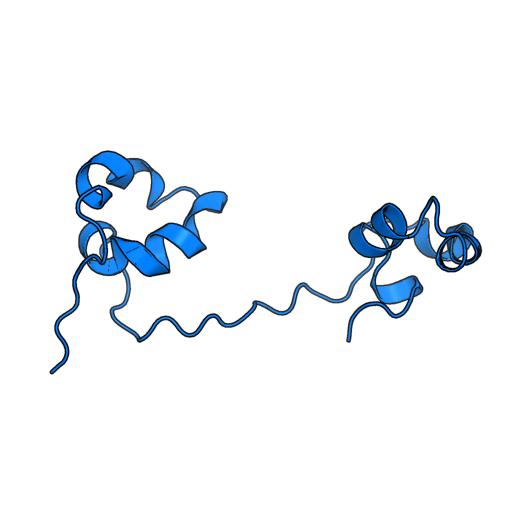CA 1
ATOM 647 C C . THR A 1 86 ? 1.257 -7.648 -10.578 1.00 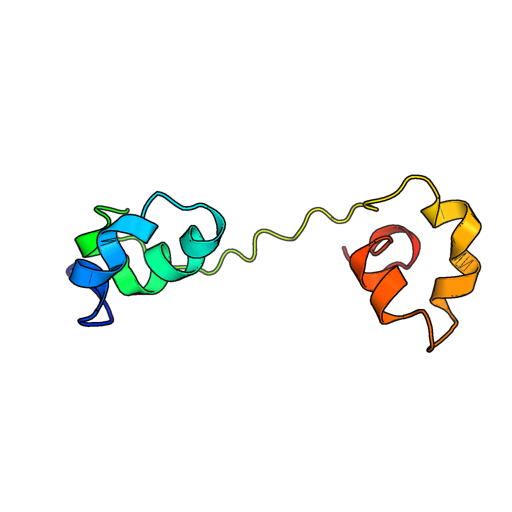68.50 86 THR A C 1
ATOM 649 O O . THR A 1 86 ? 1.124 -7.331 -9.373 1.00 68.50 86 THR A O 1
#

Solvent-accessible surface area (backbone atoms only — not comparable to full-atom values): 5317 Å² total; per-residue (Å²): 134,86,77,74,63,50,78,49,86,59,32,73,84,47,48,82,43,62,81,36,77,94,38,44,70,58,36,57,62,35,18,20,50,73,56,72,45,80,80,60,82,74,70,82,70,71,72,72,70,75,66,52,51,78,49,90,62,35,76,83,46,50,75,42,53,80,35,78,95,35,37,69,59,35,53,72,36,17,17,39,76,60,65,73,49,126

Foldseek 3Di:
DPDADAQDPCLQVVLVCLPPPV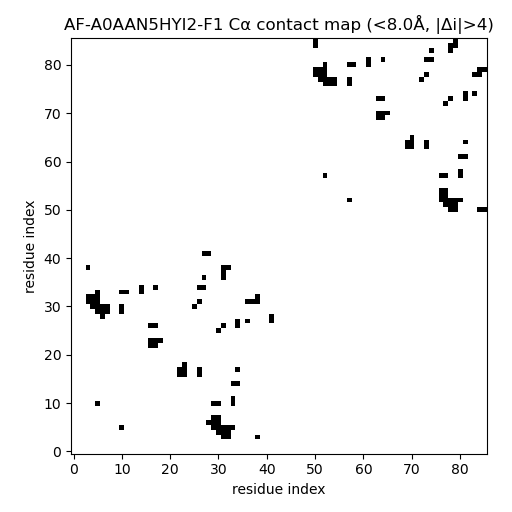CVLVCVQGPCVSSVHDSPPPDPPVVQPPQDAQDPCLQVCLVCCPPPVCVVVCCVGPCNSSVVGD

Organism: NCBI:txid1317129

Radius of gyration: 18.95 Å; Cα contacts (8 Å, |Δi|>4): 82; chains: 1; bounding box: 46×24×44 Å

Mean predicted aligned error: 11.76 Å